Protein AF-A0A537X682-F1 (afdb_monomer)

Sequence (81 aa):
MATTKRKITVYLDPEVARAAKVRAARLDKRDSEVIEDALRAHLGIAALDEAQRLSALSEDAALELANAEVHAARRERRKRR

Solvent-accessible surface area (backbone atoms only — not comparable to full-atom values): 4932 Å² total; per-residue (Å²): 129,89,77,83,80,77,91,81,88,81,92,68,58,72,67,58,53,50,50,45,46,54,51,9,63,76,66,79,47,52,50,69,54,50,52,48,52,51,50,30,52,74,71,42,50,50,57,50,55,49,52,56,72,74,50,85,64,52,71,67,60,48,52,52,50,52,51,52,51,53,53,50,55,52,52,52,57,59,72,77,103

Secondary structure (DSSP, 8-state):
----PPP------HHHHHHHHHHHHHTT--HHHHHHHHHHHHTTHHHHHHHHHH----HHHHHHHHHHHHHHHHHHHHHT-

Nearest PDB structures (foldseek):
  4d8j-assembly1_A  TM=5.363E-01  e=1.962E+00  Escherichia coli

Mean predicted aligned error: 10.19 Å

pLDDT: mean 86.93, std 11.75, range [37.44, 97.88]

Radius of gyration: 18.57 Å; Cα contacts (8 Å, |Δi|>4): 19; chains: 1; bounding box: 39×38×41 Å

Foldseek 3Di:
DPPPDDDDDDDDDPVVLVVLVVVCVVVVHDSVVSVVVVVCVVVCVVVVVVCVVPDPDDPVRVVVVVVVVVVVVVVVVVVVD

Structure (mmCIF, N/CA/C/O backbone):
data_AF-A0A537X682-F1
#
_entry.id   AF-A0A537X682-F1
#
loop_
_atom_site.group_PDB
_atom_site.id
_atom_site.type_symbol
_atom_site.label_atom_id
_atom_site.label_alt_id
_atom_site.label_comp_id
_atom_site.label_asym_id
_atom_site.label_entity_id
_atom_site.label_seq_id
_atom_site.pdbx_PDB_ins_code
_atom_site.Cartn_x
_atom_site.Cartn_y
_atom_site.Cartn_z
_atom_site.occupancy
_atom_site.B_iso_or_equiv
_atom_site.auth_seq_id
_atom_site.auth_comp_id
_atom_site.auth_asym_id
_atom_site.auth_atom_id
_atom_site.pdbx_PDB_model_num
ATOM 1 N N . MET A 1 1 ? 16.538 -4.661 4.803 1.00 37.44 1 MET A N 1
ATOM 2 C CA . MET A 1 1 ? 16.692 -3.651 5.873 1.00 37.44 1 MET A CA 1
ATOM 3 C C . MET A 1 1 ? 15.346 -3.456 6.546 1.00 37.44 1 MET A C 1
ATOM 5 O O . MET A 1 1 ? 14.358 -3.373 5.830 1.00 37.44 1 MET A O 1
ATOM 9 N N . ALA A 1 2 ? 15.283 -3.454 7.880 1.00 43.88 2 ALA A N 1
ATOM 10 C CA . ALA A 1 2 ? 14.035 -3.218 8.604 1.00 43.88 2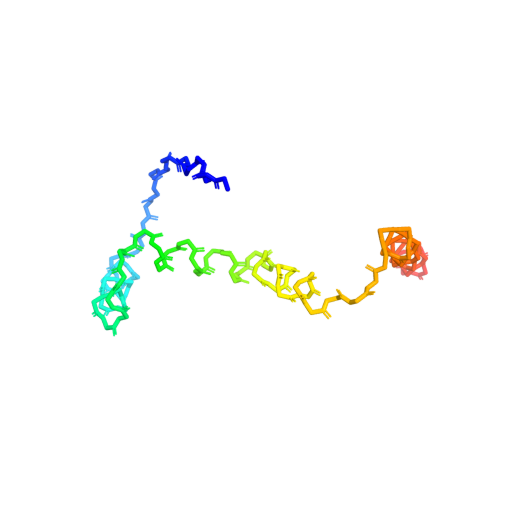 ALA A CA 1
ATOM 11 C C . ALA A 1 2 ? 13.538 -1.800 8.285 1.00 43.88 2 ALA A C 1
ATOM 13 O O . ALA A 1 2 ? 14.103 -0.816 8.755 1.00 43.88 2 ALA A O 1
ATOM 14 N N . THR A 1 3 ? 12.526 -1.693 7.427 1.00 52.16 3 THR A N 1
ATOM 15 C CA . THR A 1 3 ? 11.882 -0.422 7.091 1.00 52.16 3 THR A CA 1
ATOM 16 C C . THR A 1 3 ? 11.295 0.178 8.361 1.00 52.16 3 THR A C 1
ATOM 18 O O . THR A 1 3 ? 10.370 -0.383 8.951 1.00 52.16 3 THR A O 1
ATOM 21 N N . THR A 1 4 ? 11.838 1.308 8.797 1.00 78.38 4 THR A N 1
ATOM 22 C CA . THR A 1 4 ? 11.352 2.077 9.942 1.00 78.38 4 THR A CA 1
ATOM 23 C C . THR A 1 4 ? 9.959 2.628 9.630 1.00 78.38 4 THR A C 1
ATOM 25 O O . THR A 1 4 ? 9.805 3.691 9.032 1.00 78.38 4 THR A O 1
ATOM 28 N N . LYS A 1 5 ? 8.909 1.888 10.010 1.00 81.25 5 LYS A N 1
ATOM 29 C CA . LYS A 1 5 ? 7.520 2.355 9.883 1.00 81.25 5 LYS A CA 1
ATOM 30 C C . LYS A 1 5 ? 7.299 3.549 10.821 1.00 81.25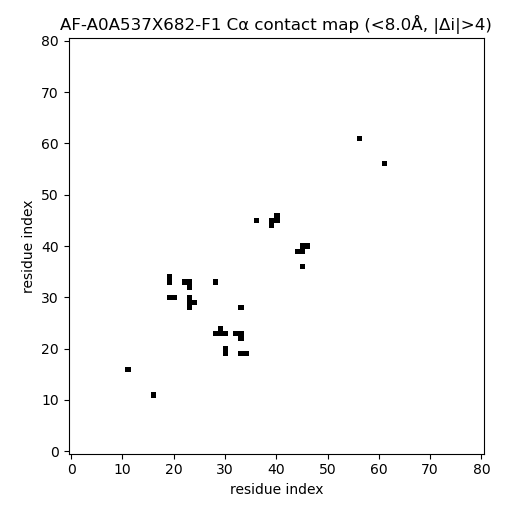 5 LYS A C 1
ATOM 32 O O . LYS A 1 5 ? 7.584 3.463 12.016 1.00 81.25 5 LYS A O 1
ATOM 37 N N . ARG A 1 6 ? 6.774 4.662 10.299 1.00 90.31 6 ARG A N 1
ATOM 38 C CA . ARG A 1 6 ? 6.389 5.837 11.100 1.00 90.31 6 ARG A CA 1
ATOM 39 C C . ARG A 1 6 ? 4.944 5.686 11.579 1.00 90.31 6 ARG A C 1
ATOM 41 O O . ARG A 1 6 ? 4.050 5.465 10.767 1.00 90.31 6 ARG A O 1
ATOM 48 N N . LYS A 1 7 ? 4.704 5.842 12.885 1.00 91.12 7 LYS A N 1
ATOM 49 C CA . LYS A 1 7 ? 3.344 5.862 13.447 1.00 91.12 7 LYS A CA 1
ATOM 50 C C . LYS A 1 7 ? 2.613 7.127 12.992 1.00 91.12 7 LYS A C 1
ATOM 52 O O . LYS A 1 7 ? 3.127 8.228 13.170 1.00 91.12 7 LYS A O 1
ATOM 57 N N . ILE A 1 8 ? 1.406 6.950 12.466 1.00 91.56 8 ILE A N 1
ATOM 58 C CA . ILE A 1 8 ? 0.462 8.028 12.164 1.00 91.56 8 ILE A CA 1
ATOM 59 C C . ILE A 1 8 ? -0.873 7.729 12.847 1.00 91.56 8 ILE A C 1
ATOM 61 O O . ILE A 1 8 ? -1.230 6.564 13.025 1.00 91.56 8 ILE A O 1
ATOM 65 N N . THR A 1 9 ? -1.600 8.775 13.224 1.00 93.88 9 THR A N 1
ATOM 66 C CA . THR A 1 9 ? -2.970 8.666 13.737 1.00 93.88 9 THR A CA 1
ATOM 67 C C . THR A 1 9 ? -3.891 9.329 12.727 1.00 93.88 9 THR A C 1
ATOM 69 O O . THR A 1 9 ? -3.678 10.488 12.377 1.00 93.88 9 THR A O 1
ATOM 72 N N . VAL A 1 10 ? -4.897 8.598 12.254 1.00 92.50 10 VAL A N 1
ATOM 73 C CA . VAL A 1 10 ? -5.893 9.091 11.298 1.00 92.50 10 VAL A CA 1
ATOM 74 C C . VAL A 1 10 ? -7.287 8.755 11.805 1.00 92.50 10 VAL A C 1
ATOM 76 O O . VAL A 1 10 ? -7.485 7.722 12.445 1.00 92.50 10 VAL A O 1
ATOM 79 N N . TYR A 1 11 ? -8.248 9.626 11.517 1.00 96.19 11 TYR A N 1
ATOM 80 C CA . TYR A 1 11 ? -9.659 9.326 11.719 1.00 96.19 11 TYR A CA 1
ATOM 81 C C . TYR A 1 11 ? -10.188 8.609 10.478 1.00 96.19 11 TYR A C 1
ATOM 83 O O . TYR A 1 11 ? -9.938 9.047 9.356 1.00 96.19 11 TYR A O 1
ATOM 91 N N . LEU A 1 12 ? -10.895 7.503 10.686 1.00 94.56 12 LEU A N 1
ATOM 92 C CA . LEU A 1 12 ? -11.538 6.726 9.633 1.00 94.56 12 LEU A CA 1
ATOM 93 C C . LEU A 1 12 ? -13.031 6.659 9.911 1.00 94.56 12 LEU A C 1
ATOM 95 O O . LEU A 1 12 ? -13.455 6.662 11.068 1.00 94.56 12 LEU A O 1
ATOM 99 N N . ASP A 1 13 ? -13.806 6.549 8.840 1.00 97.88 13 ASP A N 1
ATOM 100 C CA . ASP A 1 13 ? -15.212 6.196 8.948 1.00 97.88 13 ASP A CA 1
ATOM 101 C C . ASP A 1 13 ? -15.370 4.851 9.707 1.00 97.88 13 ASP A C 1
ATOM 103 O O . ASP A 1 13 ? -14.578 3.923 9.471 1.00 97.88 13 ASP A O 1
ATOM 107 N N . PRO A 1 14 ? -16.345 4.718 10.630 1.00 97.75 14 PRO A N 1
ATOM 108 C CA . PRO A 1 14 ? -16.529 3.499 11.418 1.00 97.75 14 PRO A CA 1
ATOM 109 C C . PRO A 1 14 ? -16.743 2.237 10.575 1.00 97.75 14 PRO A C 1
ATOM 111 O O . PRO A 1 14 ? -16.261 1.160 10.943 1.00 97.75 14 PRO A O 1
ATOM 114 N N . GLU A 1 15 ? -17.438 2.347 9.441 1.00 97.50 15 GLU A N 1
ATOM 115 C CA . GLU A 1 15 ? -17.669 1.224 8.535 1.00 97.50 15 GLU A CA 1
ATOM 116 C C . GLU A 1 15 ? -16.371 0.813 7.840 1.00 97.50 15 GLU A C 1
ATOM 118 O O . GLU A 1 15 ? -16.062 -0.380 7.760 1.00 97.50 15 GLU A O 1
ATOM 123 N N . VAL A 1 16 ? -15.557 1.789 7.429 1.00 96.25 16 VAL A N 1
ATOM 124 C CA . VAL A 1 16 ? -14.235 1.546 6.831 1.00 96.25 16 VAL A CA 1
ATOM 125 C C . VAL A 1 16 ? -13.299 0.866 7.832 1.00 96.25 16 VAL A C 1
ATOM 127 O O . VAL A 1 16 ? -12.656 -0.130 7.493 1.00 96.25 16 VAL A O 1
ATOM 130 N N . ALA A 1 17 ? -13.255 1.342 9.080 1.00 95.88 17 ALA A N 1
ATOM 131 C CA . ALA A 1 17 ? -12.442 0.732 10.133 1.00 95.88 17 ALA A CA 1
ATOM 132 C C . ALA A 1 17 ? -12.860 -0.725 10.403 1.00 95.88 17 ALA A C 1
ATOM 134 O O . ALA A 1 17 ? -12.016 -1.620 10.517 1.00 95.88 17 ALA A O 1
ATOM 135 N N . ARG A 1 18 ? -14.172 -0.993 10.443 1.00 97.00 18 ARG A N 1
ATOM 136 C CA . ARG A 1 18 ? -14.708 -2.350 10.603 1.00 97.00 18 ARG A CA 1
ATOM 137 C C . ARG A 1 18 ? -14.351 -3.246 9.417 1.00 97.00 18 ARG A C 1
ATOM 139 O O . ARG A 1 18 ? -13.932 -4.386 9.624 1.00 97.00 18 ARG A O 1
ATOM 146 N N . ALA A 1 19 ? -14.496 -2.750 8.191 1.00 96.31 19 ALA A N 1
ATOM 147 C CA . ALA A 1 19 ? -14.166 -3.495 6.980 1.00 96.31 19 ALA A CA 1
ATOM 148 C C . ALA A 1 19 ? -12.671 -3.850 6.920 1.00 96.31 19 ALA A C 1
ATOM 150 O O . ALA A 1 19 ? -12.327 -4.998 6.623 1.00 96.31 19 ALA A O 1
ATOM 151 N N . ALA A 1 20 ? -11.791 -2.907 7.276 1.00 95.31 20 ALA A N 1
ATOM 152 C CA . ALA A 1 20 ? -10.350 -3.137 7.364 1.00 95.31 20 ALA A CA 1
ATOM 153 C C . ALA A 1 20 ? -10.014 -4.260 8.358 1.00 95.31 20 ALA A C 1
ATOM 155 O O . ALA A 1 20 ? -9.281 -5.183 8.006 1.00 95.31 20 ALA A O 1
ATOM 156 N N . LYS A 1 21 ? -10.627 -4.251 9.548 1.00 96.06 21 LYS A N 1
ATOM 157 C CA . LYS A 1 21 ? -10.433 -5.292 10.571 1.00 96.06 21 LYS A CA 1
ATOM 158 C C . LYS A 1 21 ? -10.887 -6.679 10.109 1.00 96.06 21 LYS A C 1
ATOM 160 O O . LYS A 1 21 ? -10.188 -7.671 10.306 1.00 96.06 21 LYS A O 1
ATOM 165 N N . VAL A 1 22 ? -12.049 -6.771 9.455 1.00 97.62 22 VAL A N 1
ATOM 166 C CA . VAL A 1 22 ? -12.538 -8.043 8.887 1.00 97.62 22 VAL A CA 1
ATOM 167 C C . VAL A 1 22 ? -11.583 -8.557 7.810 1.00 97.62 22 VAL A C 1
ATOM 169 O O . VAL A 1 22 ? -11.300 -9.754 7.746 1.00 97.62 22 VAL A O 1
ATOM 172 N N . ARG A 1 23 ? -11.071 -7.662 6.960 1.00 95.62 23 ARG A N 1
ATOM 173 C CA . ARG A 1 23 ? -10.103 -8.018 5.920 1.00 95.62 23 ARG A CA 1
ATOM 174 C C . ARG A 1 23 ? -8.782 -8.498 6.518 1.00 95.62 23 ARG A C 1
ATOM 176 O O . ARG A 1 23 ? -8.253 -9.489 6.028 1.00 95.62 23 ARG A O 1
ATOM 183 N N . ALA A 1 24 ? -8.292 -7.838 7.564 1.00 96.50 24 ALA A N 1
ATOM 184 C CA . ALA A 1 24 ? -7.077 -8.212 8.280 1.00 96.50 24 ALA A CA 1
ATOM 185 C C . ALA A 1 24 ? -7.188 -9.626 8.864 1.00 96.50 24 ALA A C 1
ATOM 187 O O . ALA A 1 24 ? -6.352 -10.473 8.564 1.00 96.50 24 ALA A O 1
ATOM 188 N N . ALA A 1 25 ? -8.296 -9.924 9.552 1.00 96.38 25 ALA A N 1
ATOM 189 C CA . ALA A 1 25 ? -8.568 -11.257 10.088 1.00 96.38 25 ALA A CA 1
ATOM 190 C C . ALA A 1 25 ? -8.630 -12.342 8.996 1.00 96.38 25 ALA A C 1
ATOM 192 O O . ALA A 1 25 ? -8.104 -13.434 9.174 1.00 96.38 25 ALA A O 1
ATOM 193 N N . ARG A 1 26 ? -9.244 -12.044 7.841 1.00 96.25 26 ARG A N 1
ATOM 194 C CA . ARG A 1 26 ? -9.322 -12.986 6.707 1.00 96.25 26 ARG A CA 1
ATOM 195 C C . ARG A 1 26 ? -7.975 -13.267 6.043 1.00 96.25 26 ARG A C 1
ATOM 197 O O . ARG A 1 26 ? -7.843 -14.295 5.391 1.00 96.25 26 ARG A O 1
ATOM 204 N N . LEU A 1 27 ? -7.033 -12.335 6.135 1.00 94.00 27 LEU A N 1
ATOM 205 C CA . LEU A 1 27 ? -5.714 -12.437 5.512 1.00 94.00 27 LEU A CA 1
ATOM 206 C C . LEU A 1 27 ? -4.614 -12.835 6.503 1.00 94.00 27 LEU A C 1
ATOM 208 O O . LEU A 1 27 ? -3.457 -12.862 6.097 1.00 94.00 27 LEU A O 1
ATOM 212 N N . ASP A 1 28 ? -4.962 -13.093 7.767 1.00 94.38 28 ASP A N 1
ATOM 213 C CA . ASP A 1 28 ? -4.009 -13.285 8.868 1.00 94.38 28 ASP A CA 1
ATOM 214 C C . ASP A 1 28 ? -2.960 -12.152 8.948 1.00 94.38 28 ASP A C 1
ATOM 216 O O . ASP A 1 28 ? -1.763 -12.361 9.131 1.00 94.38 28 ASP A O 1
ATOM 220 N N . LYS A 1 29 ? -3.421 -10.909 8.749 1.00 94.62 29 LYS A N 1
ATOM 221 C CA . LYS A 1 29 ? -2.607 -9.681 8.760 1.00 94.62 29 LYS A CA 1
ATOM 222 C C . LYS A 1 29 ? -3.007 -8.769 9.914 1.00 94.62 29 LYS A C 1
ATOM 224 O O . LYS A 1 29 ? -4.119 -8.851 10.433 1.00 94.62 29 LYS A O 1
ATOM 229 N N . ARG A 1 30 ? -2.139 -7.820 10.273 1.00 93.44 30 ARG A N 1
ATOM 230 C CA . ARG A 1 30 ? -2.506 -6.705 11.161 1.00 93.44 30 ARG A CA 1
ATOM 231 C C . ARG A 1 30 ? -3.338 -5.660 10.419 1.00 93.44 30 ARG A C 1
ATOM 233 O O . ARG A 1 30 ? -3.084 -5.375 9.249 1.00 93.44 30 ARG A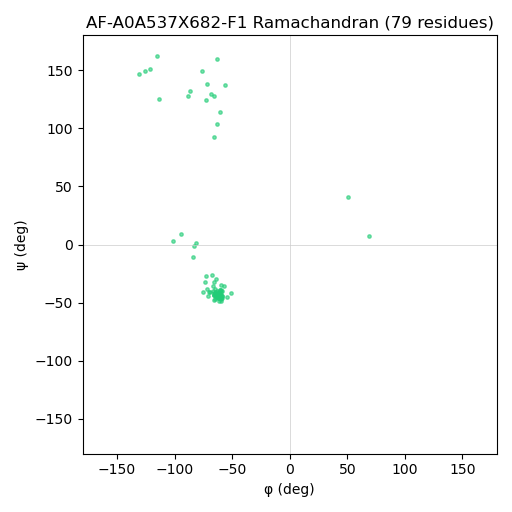 O 1
ATOM 240 N N . ASP A 1 31 ? -4.237 -4.982 11.133 1.00 93.19 31 ASP A N 1
ATOM 241 C CA . ASP A 1 31 ? -5.029 -3.863 10.594 1.00 93.19 31 ASP A CA 1
ATOM 242 C C . ASP A 1 31 ? -4.141 -2.806 9.916 1.00 93.19 31 ASP A C 1
ATOM 244 O O . ASP A 1 31 ? -4.443 -2.334 8.821 1.00 93.19 31 ASP A O 1
ATOM 248 N N . SER A 1 32 ? -2.991 -2.485 10.523 1.00 91.44 32 SER A N 1
ATOM 249 C CA . SER A 1 32 ? -2.043 -1.516 9.965 1.00 91.44 32 SER A CA 1
ATOM 250 C C . SER A 1 32 ? -1.435 -1.956 8.632 1.00 91.44 32 SER A C 1
ATOM 252 O O . SER A 1 32 ? -1.079 -1.103 7.830 1.00 91.44 32 SER A O 1
ATOM 254 N N . GLU A 1 33 ? -1.290 -3.262 8.392 1.00 93.06 33 GLU A N 1
ATOM 255 C CA . GLU A 1 33 ? -0.769 -3.788 7.124 1.00 93.06 33 GLU A CA 1
ATOM 256 C C . GLU A 1 33 ? -1.820 -3.698 6.024 1.00 93.06 33 GLU A C 1
ATOM 258 O O . GLU A 1 33 ? -1.505 -3.274 4.922 1.00 93.06 33 GLU A O 1
ATOM 263 N N . VAL A 1 34 ? -3.084 -4.001 6.330 1.00 95.56 34 VAL A N 1
ATOM 264 C CA . VAL A 1 34 ? -4.186 -3.831 5.368 1.00 95.56 34 VAL A CA 1
ATOM 265 C C . VAL A 1 34 ? -4.358 -2.363 4.978 1.00 95.56 34 VAL A C 1
ATOM 267 O O . VAL A 1 34 ? -4.556 -2.057 3.803 1.00 95.56 34 VAL A O 1
ATOM 270 N N . ILE A 1 35 ? -4.266 -1.455 5.953 1.00 93.81 35 ILE A N 1
ATOM 271 C CA . ILE A 1 35 ? -4.344 -0.011 5.707 1.00 93.81 35 ILE A CA 1
ATOM 272 C C . ILE A 1 35 ? -3.141 0.457 4.876 1.00 93.81 35 ILE A C 1
ATOM 274 O O . ILE A 1 35 ? -3.317 1.212 3.922 1.00 93.81 35 ILE A O 1
ATOM 278 N N . GLU A 1 36 ? -1.929 -0.003 5.195 1.00 92.31 36 GLU A N 1
ATOM 279 C CA . GLU A 1 36 ? -0.728 0.328 4.422 1.00 92.31 36 GLU A CA 1
ATOM 280 C C . GLU A 1 36 ? -0.816 -0.193 2.979 1.00 92.31 36 GLU A C 1
ATOM 282 O O . GLU A 1 36 ? -0.550 0.567 2.049 1.00 92.31 36 GLU A O 1
ATOM 287 N N . ASP A 1 37 ? -1.239 -1.443 2.780 1.00 91.75 37 ASP A N 1
ATOM 288 C CA . ASP A 1 37 ? -1.407 -2.057 1.459 1.00 91.75 37 ASP A CA 1
ATOM 289 C C . ASP A 1 37 ? -2.412 -1.263 0.606 1.00 91.75 37 ASP A C 1
ATOM 291 O O . ASP A 1 37 ? -2.147 -0.965 -0.561 1.00 91.75 37 ASP A O 1
ATOM 295 N N . ALA A 1 38 ? -3.543 -0.858 1.195 1.00 92.25 38 ALA A N 1
ATOM 296 C CA . ALA A 1 38 ? -4.549 -0.046 0.514 1.00 92.25 38 ALA A CA 1
ATOM 297 C C . ALA A 1 38 ? -4.003 1.335 0.112 1.00 92.25 38 ALA A C 1
ATOM 299 O O . ALA A 1 38 ? -4.225 1.785 -1.013 1.00 92.25 38 ALA A O 1
ATOM 300 N N . LEU A 1 39 ? -3.249 1.990 1.002 1.00 92.00 39 LEU A N 1
ATOM 301 C CA . LEU A 1 39 ? -2.614 3.279 0.716 1.00 92.00 39 LEU A CA 1
ATOM 302 C C . LEU A 1 39 ? -1.547 3.154 -0.375 1.00 92.00 39 LEU A C 1
ATOM 304 O O . LEU A 1 39 ? -1.512 3.975 -1.287 1.00 92.00 39 LEU A O 1
ATOM 308 N N . ARG A 1 40 ? -0.707 2.115 -0.333 1.00 89.38 40 ARG A N 1
ATOM 309 C CA . ARG A 1 40 ? 0.308 1.863 -1.367 1.00 89.38 40 ARG A CA 1
ATOM 310 C C . ARG A 1 40 ? -0.318 1.594 -2.728 1.00 89.38 40 ARG A C 1
ATOM 312 O O . ARG A 1 40 ? 0.202 2.082 -3.728 1.00 89.38 40 ARG A O 1
ATOM 319 N N . ALA A 1 41 ? -1.418 0.845 -2.770 1.00 87.50 41 ALA A N 1
ATOM 320 C CA . ALA A 1 41 ? -2.159 0.603 -4.001 1.00 87.50 41 ALA A CA 1
ATOM 321 C C . ALA A 1 41 ? -2.786 1.898 -4.539 1.00 87.50 41 ALA A C 1
ATOM 323 O O . ALA A 1 41 ? -2.610 2.221 -5.711 1.00 87.50 41 ALA A O 1
ATOM 324 N N . HIS A 1 42 ? -3.456 2.675 -3.682 1.00 87.88 42 HIS A N 1
ATOM 325 C CA . HIS A 1 42 ? -4.111 3.921 -4.085 1.00 87.88 42 HIS A CA 1
ATOM 326 C C . HIS A 1 42 ? -3.119 4.990 -4.565 1.00 87.88 42 HIS A C 1
ATOM 328 O O . HIS A 1 42 ? -3.383 5.691 -5.537 1.00 87.88 42 HIS A O 1
ATOM 334 N N . LEU A 1 43 ? -1.958 5.088 -3.916 1.00 87.94 43 LEU A N 1
ATOM 335 C CA . LEU A 1 43 ? -0.895 6.024 -4.286 1.00 87.94 43 LEU A CA 1
ATOM 336 C C . LEU A 1 43 ? -0.024 5.519 -5.450 1.00 87.94 43 LEU A C 1
ATOM 338 O O . LEU A 1 43 ? 0.937 6.188 -5.818 1.00 87.94 43 LEU A O 1
ATOM 342 N N . GLY A 1 44 ? -0.313 4.337 -6.007 1.00 82.69 44 GLY A N 1
ATOM 343 C CA . GLY A 1 44 ? 0.462 3.739 -7.098 1.00 82.69 44 GLY A CA 1
ATOM 344 C C . GLY A 1 44 ? 1.874 3.283 -6.708 1.00 82.69 44 GLY A C 1
ATOM 345 O O . GLY A 1 44 ? 2.631 2.848 -7.571 1.00 82.69 44 GLY A O 1
ATOM 346 N N . ILE A 1 45 ? 2.227 3.329 -5.420 1.00 82.00 45 ILE A N 1
ATOM 347 C CA . ILE A 1 45 ? 3.533 2.891 -4.905 1.00 82.00 45 ILE A CA 1
ATOM 348 C C . ILE A 1 45 ? 3.699 1.387 -5.133 1.00 82.00 45 ILE A C 1
ATOM 350 O O . ILE A 1 45 ? 4.734 0.950 -5.612 1.00 82.00 45 ILE A O 1
ATOM 354 N N . ALA A 1 46 ? 2.648 0.600 -4.884 1.00 75.19 46 ALA A N 1
ATOM 355 C CA . ALA A 1 46 ? 2.691 -0.844 -5.115 1.00 75.19 46 ALA A CA 1
ATOM 356 C C . ALA A 1 46 ? 2.831 -1.210 -6.606 1.00 75.19 46 ALA A C 1
ATOM 358 O O . ALA A 1 46 ? 3.452 -2.217 -6.934 1.00 75.19 46 ALA A O 1
ATOM 359 N N . ALA A 1 47 ? 2.265 -0.399 -7.508 1.00 72.56 47 ALA A N 1
ATOM 360 C CA . ALA A 1 47 ? 2.389 -0.613 -8.950 1.00 72.56 47 ALA A CA 1
ATOM 361 C C . ALA A 1 47 ? 3.806 -0.294 -9.442 1.00 72.56 47 ALA A C 1
ATOM 363 O O . ALA A 1 47 ? 4.343 -1.018 -10.277 1.00 72.56 47 ALA A O 1
ATOM 364 N N . LEU A 1 48 ? 4.424 0.755 -8.889 1.00 69.94 48 LEU A N 1
ATOM 365 C CA . LEU A 1 48 ? 5.824 1.073 -9.144 1.00 69.94 48 LEU A CA 1
ATOM 366 C C . LEU A 1 48 ? 6.752 -0.021 -8.605 1.00 69.94 48 LEU A C 1
ATOM 368 O O . LEU A 1 48 ? 7.618 -0.475 -9.343 1.00 69.94 48 LEU A O 1
ATOM 372 N N . ASP A 1 49 ? 6.538 -0.473 -7.366 1.00 72.44 49 ASP A N 1
ATOM 373 C CA . ASP A 1 49 ? 7.332 -1.542 -6.748 1.00 72.44 49 ASP A CA 1
ATOM 374 C C . ASP A 1 49 ? 7.261 -2.838 -7.583 1.00 72.44 49 ASP A C 1
ATOM 376 O O . ASP A 1 49 ? 8.269 -3.516 -7.782 1.00 72.44 49 ASP A O 1
ATOM 380 N N . GLU A 1 50 ? 6.083 -3.177 -8.117 1.00 71.19 50 GLU A N 1
ATOM 381 C CA . GLU A 1 50 ? 5.911 -4.346 -8.985 1.00 71.19 50 GLU A CA 1
ATOM 382 C C . GLU A 1 50 ? 6.564 -4.168 -10.360 1.00 71.19 50 GLU A C 1
ATOM 384 O O . GLU A 1 50 ? 7.273 -5.061 -10.825 1.00 71.19 50 GLU A O 1
ATOM 389 N N . ALA A 1 51 ? 6.394 -3.005 -10.992 1.00 71.50 51 ALA A N 1
ATOM 390 C CA . ALA A 1 51 ? 7.060 -2.690 -12.254 1.00 71.50 51 ALA A CA 1
ATOM 391 C C . ALA A 1 51 ? 8.590 -2.710 -12.110 1.00 71.50 51 ALA A C 1
ATOM 393 O O . ALA A 1 51 ? 9.286 -3.214 -12.987 1.00 71.50 51 ALA A O 1
ATOM 394 N N . GLN A 1 52 ? 9.116 -2.217 -10.986 1.00 70.50 52 GLN A N 1
ATOM 395 C CA . GLN A 1 52 ? 10.538 -2.290 -10.661 1.00 70.50 52 GLN A CA 1
ATOM 396 C C . GLN A 1 52 ? 10.999 -3.732 -10.448 1.00 70.50 52 GLN A C 1
ATOM 398 O O . GLN A 1 52 ? 12.040 -4.106 -10.979 1.00 70.50 52 GLN A O 1
ATOM 403 N N . ARG A 1 53 ? 10.226 -4.560 -9.730 1.00 75.62 53 ARG A N 1
ATOM 404 C CA . ARG A 1 53 ? 10.552 -5.985 -9.542 1.00 75.62 53 ARG A CA 1
ATOM 405 C C . ARG A 1 53 ? 10.628 -6.766 -10.850 1.00 75.62 53 ARG A C 1
ATOM 407 O O . ARG A 1 53 ? 11.472 -7.647 -10.968 1.00 75.62 53 ARG A O 1
ATOM 414 N N . LEU A 1 54 ? 9.740 -6.479 -11.799 1.00 76.50 54 LEU A N 1
ATOM 415 C CA . LEU A 1 54 ? 9.693 -7.160 -13.098 1.00 76.50 54 LEU A CA 1
ATOM 416 C C . LEU A 1 54 ? 10.666 -6.565 -14.127 1.00 76.50 54 LEU A C 1
ATOM 418 O O . LEU A 1 54 ? 10.860 -7.143 -15.196 1.00 76.50 54 LEU A O 1
ATOM 422 N N . SER A 1 55 ? 11.267 -5.412 -13.832 1.00 75.62 55 SER A N 1
ATOM 423 C CA . SER A 1 55 ? 12.165 -4.728 -14.753 1.00 75.62 55 SER A CA 1
ATOM 424 C C . SER A 1 55 ? 13.504 -5.455 -14.861 1.00 75.62 55 SER A C 1
ATOM 426 O O . SER A 1 55 ? 14.213 -5.639 -13.876 1.00 75.62 55 SER A O 1
ATOM 428 N N . ALA A 1 56 ? 13.883 -5.802 -16.090 1.00 81.62 56 ALA A N 1
ATOM 429 C CA . ALA A 1 56 ? 15.224 -6.279 -16.429 1.00 81.62 56 ALA A CA 1
ATOM 430 C C . ALA A 1 56 ? 16.151 -5.144 -16.913 1.00 81.62 56 ALA A C 1
ATOM 432 O O . ALA A 1 56 ? 17.230 -5.411 -17.442 1.00 81.62 56 ALA A O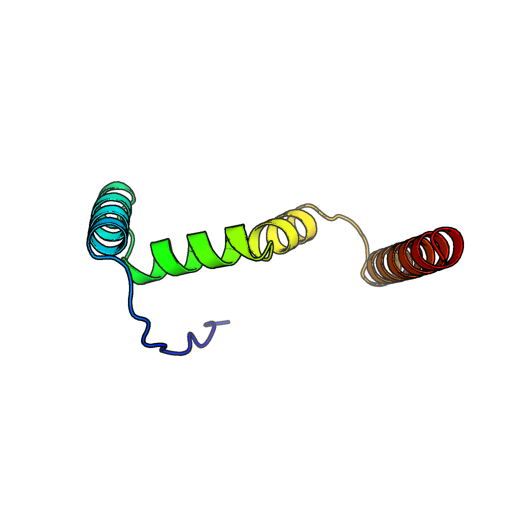 1
ATOM 433 N N . LEU A 1 57 ? 15.720 -3.883 -16.799 1.00 84.00 57 LEU A N 1
ATOM 434 C CA . LEU A 1 57 ? 16.511 -2.741 -17.251 1.00 84.00 57 LEU A CA 1
ATOM 435 C C . LEU A 1 57 ? 17.698 -2.506 -16.317 1.00 84.00 57 LEU A C 1
ATOM 437 O O . LEU A 1 57 ? 17.556 -2.546 -15.094 1.00 84.00 57 LEU A O 1
ATOM 441 N N . SER A 1 58 ? 18.858 -2.207 -16.904 1.00 86.50 58 SER A N 1
ATOM 442 C CA . SER A 1 58 ? 19.964 -1.618 -16.155 1.00 86.50 58 SER A CA 1
ATOM 443 C C . SER A 1 58 ? 19.567 -0.239 -15.625 1.00 86.50 58 SER A C 1
ATOM 445 O O . SER A 1 58 ? 18.646 0.401 -16.138 1.00 86.50 58 SER A O 1
ATOM 447 N N . GLU A 1 59 ? 20.276 0.230 -14.602 1.00 79.62 59 GLU A N 1
ATOM 448 C CA . GLU A 1 59 ? 20.034 1.540 -13.990 1.00 79.62 59 GLU A CA 1
ATOM 449 C C . GLU A 1 59 ? 20.074 2.679 -15.023 1.00 79.62 59 GLU A C 1
ATOM 451 O O . GLU A 1 59 ? 19.146 3.487 -15.082 1.00 79.62 59 GLU A O 1
ATOM 456 N N . ASP A 1 60 ? 21.077 2.675 -15.908 1.00 88.81 60 ASP A N 1
ATOM 457 C CA . ASP A 1 60 ? 21.214 3.667 -16.981 1.00 88.81 60 ASP A CA 1
ATOM 458 C C . ASP A 1 60 ? 20.016 3.641 -17.944 1.00 88.81 60 ASP A C 1
ATOM 460 O O . ASP A 1 60 ? 19.424 4.680 -18.240 1.00 88.81 60 ASP A O 1
ATOM 464 N N . ALA A 1 61 ? 19.587 2.448 -18.374 1.00 86.25 61 ALA A N 1
ATOM 465 C CA . ALA A 1 61 ? 18.448 2.292 -19.280 1.00 86.25 61 ALA A CA 1
ATOM 466 C C . ALA A 1 61 ? 17.120 2.708 -18.621 1.00 86.25 61 ALA A C 1
ATOM 468 O O . ALA A 1 61 ? 16.245 3.286 -19.270 1.00 86.25 61 ALA A O 1
ATOM 469 N N . ALA A 1 62 ? 16.964 2.452 -17.319 1.00 87.75 62 ALA A N 1
ATOM 470 C CA . ALA A 1 62 ? 15.805 2.899 -16.555 1.00 87.75 62 ALA A CA 1
ATOM 471 C C . ALA A 1 62 ? 15.761 4.433 -16.436 1.00 87.75 62 ALA A C 1
ATOM 473 O O . ALA A 1 62 ? 14.691 5.036 -16.571 1.00 87.75 62 ALA A O 1
ATOM 474 N N . LEU A 1 63 ? 16.914 5.075 -16.222 1.00 90.31 63 LEU A N 1
ATOM 475 C CA . LEU A 1 63 ? 17.017 6.530 -16.113 1.00 90.31 63 LEU A CA 1
ATOM 476 C C . LEU A 1 63 ? 16.756 7.229 -17.455 1.00 90.31 63 LEU A C 1
ATOM 478 O O . LEU A 1 63 ? 16.060 8.250 -17.498 1.00 90.31 63 LEU A O 1
ATOM 482 N N . GLU A 1 64 ? 17.268 6.677 -18.554 1.00 94.50 64 GLU A N 1
ATOM 483 C CA . GLU A 1 64 ? 16.971 7.159 -19.906 1.00 94.50 64 GLU A CA 1
ATOM 484 C C . GLU A 1 64 ? 15.471 7.092 -20.209 1.00 94.50 64 GLU A C 1
ATOM 486 O O . GLU A 1 64 ? 14.884 8.088 -20.650 1.00 94.50 64 GLU A O 1
ATOM 491 N N . LEU A 1 65 ? 14.829 5.961 -19.896 1.00 90.19 65 LEU A N 1
ATOM 492 C CA . LEU A 1 65 ? 13.389 5.783 -20.072 1.00 90.19 65 LEU A CA 1
ATOM 493 C C . LEU A 1 65 ? 12.587 6.805 -19.251 1.00 90.19 65 LEU A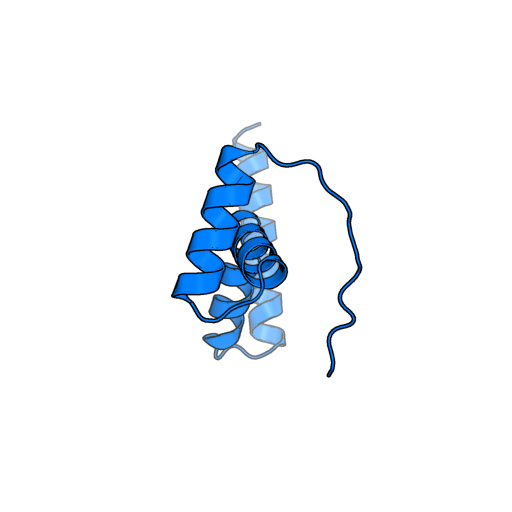 C 1
ATOM 495 O O . LEU A 1 65 ? 11.690 7.463 -19.782 1.00 90.19 65 LEU A O 1
ATOM 499 N N . ALA A 1 66 ? 12.938 7.004 -17.978 1.00 89.69 66 ALA A N 1
ATOM 500 C CA . ALA A 1 66 ? 12.269 7.980 -17.119 1.00 89.69 66 ALA A CA 1
ATOM 501 C C . ALA A 1 66 ? 12.371 9.413 -17.675 1.00 89.69 66 ALA A C 1
ATOM 503 O O . ALA A 1 66 ? 11.381 10.153 -17.706 1.00 89.69 66 ALA A O 1
ATOM 504 N N . ASN A 1 67 ? 13.551 9.809 -18.161 1.00 95.19 67 ASN A N 1
ATOM 505 C CA . ASN A 1 67 ? 13.747 11.119 -18.780 1.00 95.19 67 ASN A CA 1
ATOM 506 C C . ASN A 1 67 ? 12.916 11.273 -20.062 1.00 95.19 67 ASN A C 1
ATOM 508 O O . ASN A 1 67 ? 12.288 12.319 -20.266 1.00 95.19 67 ASN A O 1
ATOM 512 N N . ALA A 1 68 ? 12.863 10.238 -20.904 1.00 94.12 68 ALA A N 1
ATOM 513 C CA . ALA A 1 68 ? 12.070 10.244 -22.130 1.00 94.12 68 ALA A CA 1
ATOM 514 C C . ALA A 1 68 ? 10.575 10.487 -21.849 1.00 94.12 68 ALA A C 1
ATOM 516 O O . ALA A 1 68 ? 9.965 11.349 -22.497 1.00 94.12 68 ALA A O 1
ATOM 517 N N . GLU A 1 69 ? 10.014 9.819 -20.836 1.00 94.31 69 GLU A N 1
ATOM 518 C CA . GLU A 1 69 ? 8.620 9.988 -20.404 1.00 94.31 69 GLU A CA 1
ATOM 519 C C . GLU A 1 69 ? 8.339 11.398 -19.864 1.00 94.31 69 GLU A C 1
ATOM 521 O O . GLU A 1 69 ? 7.362 12.050 -20.249 1.00 94.31 69 GLU A O 1
ATOM 526 N N . VAL A 1 70 ? 9.237 11.948 -19.037 1.00 93.94 70 VAL A N 1
ATOM 527 C CA . VAL A 1 70 ? 9.115 13.332 -18.543 1.00 93.94 70 VAL A CA 1
ATOM 528 C C . VAL A 1 70 ? 9.129 14.332 -19.700 1.00 93.94 70 VAL A C 1
ATOM 530 O O . VAL A 1 70 ? 8.328 15.277 -19.729 1.00 93.94 70 VAL A O 1
ATOM 533 N N . HIS A 1 71 ? 10.015 14.143 -20.680 1.00 95.00 71 HIS A N 1
ATOM 534 C CA . HIS A 1 71 ? 10.049 14.984 -21.871 1.00 95.00 71 HIS A CA 1
ATOM 535 C C . HIS A 1 71 ? 8.765 14.855 -22.699 1.00 95.00 71 HIS A C 1
ATOM 537 O O . HIS A 1 71 ? 8.247 15.875 -23.162 1.00 95.00 71 HIS A O 1
ATOM 543 N N . ALA A 1 72 ? 8.217 13.647 -22.854 1.00 92.88 72 ALA A N 1
ATOM 544 C CA . ALA A 1 72 ? 6.952 13.416 -23.547 1.00 92.88 72 ALA A CA 1
ATOM 545 C C . ALA A 1 72 ? 5.781 14.132 -22.860 1.00 92.88 72 ALA A C 1
ATOM 547 O O . ALA A 1 72 ? 5.075 14.909 -23.509 1.00 92.88 72 ALA A O 1
ATOM 548 N N . ALA A 1 73 ? 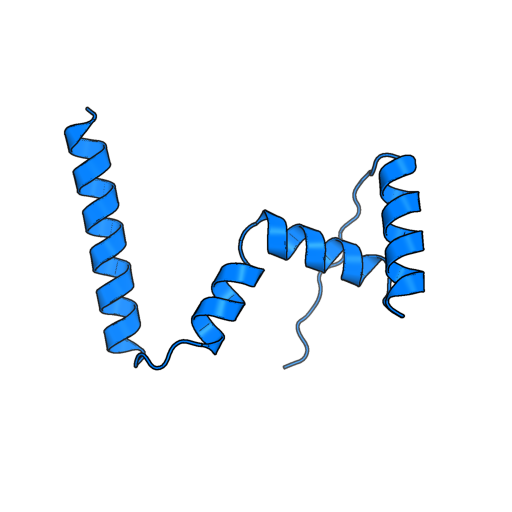5.646 13.984 -21.541 1.00 91.81 73 ALA A N 1
ATOM 549 C CA . ALA A 1 73 ? 4.608 14.651 -20.760 1.00 91.81 73 ALA A CA 1
ATOM 550 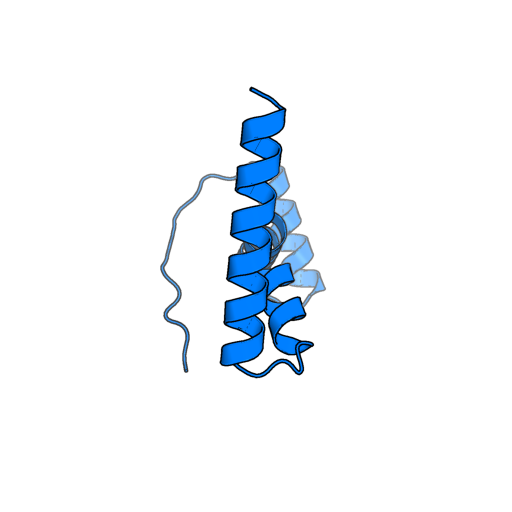C C . ALA A 1 73 ? 4.697 16.186 -20.855 1.00 91.81 73 ALA A C 1
ATOM 552 O O . ALA A 1 73 ? 3.681 16.876 -20.966 1.00 91.81 73 ALA A O 1
ATOM 553 N N . ARG A 1 74 ? 5.915 16.748 -20.856 1.00 93.06 74 ARG A N 1
ATOM 554 C CA . ARG A 1 74 ? 6.135 18.194 -21.048 1.00 93.06 74 ARG A CA 1
ATOM 555 C C . ARG A 1 74 ? 5.725 18.662 -22.444 1.00 93.06 74 ARG A C 1
ATOM 557 O O . ARG A 1 74 ? 5.109 19.721 -22.560 1.00 93.06 74 ARG A O 1
ATOM 564 N N . ARG A 1 75 ? 6.039 17.892 -23.494 1.00 93.75 75 ARG A N 1
ATOM 565 C CA . ARG A 1 75 ? 5.60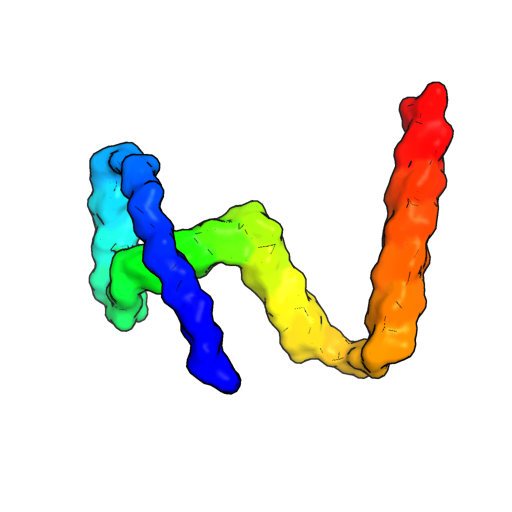9 18.198 -24.870 1.00 93.75 75 ARG A CA 1
ATOM 566 C C . ARG A 1 75 ? 4.087 18.180 -24.986 1.00 93.75 75 ARG A C 1
ATOM 568 O O . ARG A 1 75 ? 3.525 19.111 -25.551 1.00 93.75 75 ARG A O 1
ATOM 575 N N . GLU A 1 76 ? 3.434 17.181 -24.404 1.00 90.19 76 GLU A N 1
ATOM 576 C CA . GLU A 1 76 ? 1.974 17.056 -24.406 1.00 90.19 76 GLU A CA 1
ATOM 577 C C . GLU A 1 76 ? 1.300 18.241 -23.700 1.00 90.19 76 GLU A C 1
ATOM 579 O O . GLU A 1 76 ? 0.408 18.879 -24.255 1.00 90.19 76 GLU A O 1
ATOM 584 N N . ARG A 1 77 ? 1.794 18.629 -22.518 1.00 88.00 77 ARG A N 1
ATOM 585 C CA . ARG A 1 77 ? 1.304 19.823 -21.806 1.00 88.00 77 ARG A CA 1
ATOM 586 C C . ARG A 1 77 ? 1.479 21.109 -22.611 1.00 88.00 77 ARG A C 1
ATOM 588 O O . ARG A 1 77 ? 0.644 21.996 -22.504 1.00 88.00 77 ARG A O 1
ATOM 595 N N . ARG A 1 78 ? 2.552 21.218 -23.399 1.00 85.31 78 ARG A N 1
ATOM 596 C CA . ARG A 1 78 ? 2.817 22.386 -24.250 1.00 85.31 78 ARG A CA 1
ATOM 597 C C . ARG A 1 78 ? 1.905 22.439 -25.474 1.00 85.31 78 ARG A C 1
ATOM 599 O O . ARG A 1 78 ? 1.581 23.531 -25.902 1.00 85.31 78 ARG A O 1
ATOM 606 N N . LYS A 1 79 ? 1.499 21.286 -26.018 1.00 81.12 79 LYS A N 1
ATOM 607 C CA . LYS A 1 79 ? 0.544 21.193 -27.138 1.00 81.12 79 LYS A CA 1
ATOM 608 C C . LYS A 1 79 ? -0.895 21.510 -26.729 1.00 81.12 79 LYS A C 1
ATOM 610 O O . LYS A 1 79 ? -1.681 21.929 -27.564 1.00 81.12 79 LYS A O 1
ATOM 615 N N . ARG A 1 80 ? -1.242 21.276 -25.461 1.00 75.94 80 ARG A N 1
ATOM 616 C CA . ARG A 1 80 ? -2.570 21.565 -24.892 1.00 75.94 80 ARG A CA 1
ATOM 617 C C . ARG A 1 80 ? -2.755 23.022 -24.453 1.00 75.94 80 ARG A C 1
ATOM 619 O O . ARG A 1 80 ? -3.810 23.349 -23.917 1.00 75.94 80 ARG A O 1
ATOM 626 N N . ARG A 1 81 ? -1.722 23.848 -24.594 1.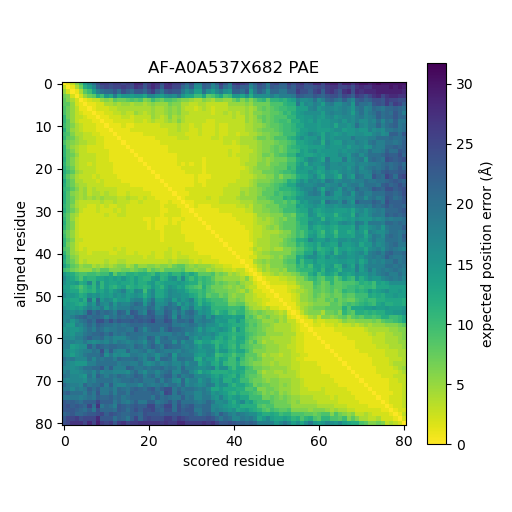00 61.47 81 ARG A N 1
ATOM 627 C CA . ARG A 1 81 ? -1.668 25.241 -24.152 1.00 61.47 81 ARG A CA 1
ATOM 628 C C . ARG A 1 81 ? -1.727 26.158 -25.360 1.00 61.47 81 ARG A C 1
ATOM 630 O O . ARG A 1 81 ? -2.358 27.222 -25.221 1.00 61.47 81 ARG A O 1
#